Protein AF-A0A3N5KQL1-F1 (afdb_monomer_lite)

Sequence (77 aa):
MKNFHLPLPEQTYARLRAEAERAQVPATALAREAIDWWLRHQLRKARHDQIAAYAADMAGTDLDLDPVWKRPESGAW

pLDDT: mean 87.93, std 13.16, range [51.0, 98.06]

Secondary structure (DSSP, 8-state):
------PPPHHHHHHHHHHHHHTTS-HHHHHHHHHHHHHHHHHHHHHHHHHHHHHHHHTTSTT--S----PPPS---

Foldseek 3Di:
DDDDDDDDDPVVVVVLVVVCVVVVHDSVVVVVVVVVVVVVVVVVVVVVVVVVVVQVVCPPHPPNPPPPPPPPDDDDD

Structure (mmCIF, N/CA/C/O backbone):
data_AF-A0A3N5KQL1-F1
#
_entry.id   AF-A0A3N5KQL1-F1
#
loop_
_atom_site.group_PDB
_atom_site.id
_atom_site.type_symbol
_atom_site.label_atom_id
_atom_site.label_alt_id
_atom_site.label_comp_id
_atom_site.label_asym_id
_atom_site.label_entity_id
_atom_site.label_seq_id
_atom_site.pdbx_PDB_ins_code
_atom_site.Cartn_x
_atom_site.Cartn_y
_atom_site.Cartn_z
_atom_site.occupancy
_atom_site.B_iso_or_equiv
_atom_site.auth_seq_id
_atom_site.auth_comp_id
_atom_site.auth_asym_id
_atom_site.auth_atom_id
_atom_site.pdbx_PDB_model_num
ATOM 1 N N . MET A 1 1 ? -9.543 14.973 5.074 1.00 65.88 1 MET A N 1
ATOM 2 C CA . MET A 1 1 ? -9.533 13.492 4.984 1.00 65.88 1 MET A CA 1
ATOM 3 C C . MET A 1 1 ? -10.772 13.054 4.217 1.00 65.88 1 MET A C 1
ATOM 5 O O . MET A 1 1 ? -11.796 13.705 4.372 1.00 65.88 1 MET A O 1
ATOM 9 N N . LYS A 1 2 ? -10.686 12.022 3.369 1.00 80.88 2 LYS A N 1
ATOM 10 C CA . LYS A 1 2 ? -11.849 11.433 2.680 1.00 80.88 2 LYS A CA 1
ATOM 11 C C . LYS A 1 2 ? -12.130 10.056 3.287 1.00 80.88 2 LYS A C 1
ATOM 13 O O . LYS A 1 2 ? -11.182 9.324 3.559 1.00 80.88 2 LYS A O 1
ATOM 18 N N . ASN A 1 3 ? -13.400 9.729 3.515 1.00 82.12 3 ASN A N 1
ATOM 19 C CA . ASN A 1 3 ? -13.793 8.444 4.093 1.00 82.12 3 ASN A CA 1
ATOM 20 C C . ASN A 1 3 ? -13.901 7.398 2.981 1.00 82.12 3 ASN A C 1
ATOM 22 O O . ASN A 1 3 ? -14.618 7.602 2.006 1.00 82.12 3 ASN A O 1
ATOM 26 N N . PHE A 1 4 ? -13.179 6.291 3.135 1.00 82.25 4 PHE A N 1
ATOM 27 C CA . PHE A 1 4 ? -13.212 5.148 2.230 1.00 82.25 4 PHE A CA 1
ATOM 28 C C . PHE A 1 4 ? -13.536 3.906 3.056 1.00 82.25 4 PHE A C 1
ATOM 30 O O . PHE A 1 4 ? -12.777 3.550 3.958 1.00 82.25 4 PHE A O 1
ATOM 37 N N . HIS A 1 5 ? -14.691 3.294 2.799 1.00 85.75 5 HIS A N 1
ATOM 38 C CA . HIS A 1 5 ? -15.113 2.103 3.524 1.00 85.75 5 HIS A CA 1
ATOM 39 C C . HIS A 1 5 ? -14.540 0.865 2.837 1.00 85.75 5 HIS A C 1
ATOM 41 O O . HIS A 1 5 ? -14.937 0.530 1.723 1.00 85.75 5 HIS A O 1
ATOM 47 N N . LEU A 1 6 ? -13.612 0.188 3.508 1.00 84.94 6 LEU A N 1
ATOM 48 C CA . LEU A 1 6 ? -12.956 -1.011 3.003 1.00 84.94 6 LEU A CA 1
ATOM 49 C C . LEU A 1 6 ? -13.314 -2.196 3.910 1.00 84.94 6 LEU A C 1
ATOM 51 O O . LEU A 1 6 ? -12.714 -2.329 4.979 1.00 84.94 6 LEU A O 1
ATOM 55 N N . PRO A 1 7 ? -14.288 -3.044 3.531 1.00 91.00 7 PRO A N 1
ATOM 56 C CA . PRO A 1 7 ? -14.535 -4.275 4.263 1.00 91.00 7 PRO A CA 1
ATOM 57 C C . PRO A 1 7 ? -13.320 -5.194 4.106 1.00 91.00 7 PRO A C 1
ATOM 59 O O . PRO A 1 7 ? -12.873 -5.470 2.993 1.00 91.00 7 PRO A O 1
ATOM 62 N N . LEU A 1 8 ? -12.767 -5.640 5.232 1.00 90.88 8 LEU A N 1
ATOM 63 C CA . LEU A 1 8 ? -11.624 -6.546 5.255 1.00 90.88 8 LEU A CA 1
ATOM 64 C C . LEU A 1 8 ? -12.104 -7.980 5.496 1.00 90.88 8 LEU A C 1
ATOM 66 O O . LEU A 1 8 ? -13.001 -8.179 6.317 1.00 90.88 8 LEU A O 1
ATOM 70 N N . PRO A 1 9 ? -11.483 -8.985 4.853 1.00 95.56 9 PRO A N 1
ATOM 71 C CA . PRO A 1 9 ? -11.647 -10.372 5.264 1.00 95.56 9 PRO A CA 1
ATOM 72 C C . PRO A 1 9 ? -11.283 -10.534 6.743 1.00 95.56 9 PRO A C 1
ATOM 74 O O . PRO A 1 9 ? -10.332 -9.909 7.221 1.00 95.56 9 PRO A O 1
ATOM 77 N N . GLU A 1 10 ? -12.001 -11.404 7.451 1.00 95.25 10 GLU A N 1
ATOM 78 C CA . GLU A 1 10 ? -11.855 -11.593 8.900 1.00 95.25 10 GLU A CA 1
ATOM 79 C C . GLU A 1 10 ? -10.402 -11.862 9.316 1.00 95.25 10 GLU A C 1
ATOM 81 O O . GLU A 1 10 ? -9.880 -11.228 10.231 1.00 95.25 10 GLU A O 1
ATOM 86 N N . GLN A 1 11 ? -9.698 -12.719 8.571 1.00 96.56 11 GLN A N 1
ATOM 87 C CA . GLN A 1 11 ? -8.293 -13.022 8.839 1.00 96.56 11 GLN A CA 1
ATOM 88 C C . GLN A 1 11 ? -7.389 -11.785 8.711 1.00 96.56 11 GLN A C 1
ATOM 90 O O . GLN A 1 11 ? -6.493 -11.577 9.531 1.00 96.56 11 GLN A O 1
ATOM 95 N N . THR A 1 12 ? -7.608 -10.949 7.694 1.00 95.06 12 THR A N 1
ATOM 96 C CA . THR A 1 12 ? -6.838 -9.713 7.495 1.00 95.06 12 THR A CA 1
ATOM 97 C C . THR A 1 12 ? -7.122 -8.717 8.610 1.00 95.06 12 THR A C 1
ATOM 99 O O . THR A 1 12 ? -6.188 -8.117 9.141 1.00 95.06 12 THR A O 1
ATOM 102 N N . TYR A 1 13 ? -8.391 -8.577 8.997 1.00 95.00 13 TYR A N 1
ATOM 103 C CA . TYR A 1 13 ? -8.799 -7.728 10.110 1.00 95.00 13 TYR A CA 1
ATOM 104 C C . TYR A 1 13 ? -8.136 -8.165 11.422 1.00 95.00 13 TYR A C 1
ATOM 106 O O . TYR A 1 13 ? -7.512 -7.341 12.091 1.00 95.00 13 TYR A O 1
ATOM 114 N N . ALA A 1 14 ? -8.197 -9.458 11.753 1.00 96.44 14 ALA A N 1
ATOM 115 C CA . ALA A 1 14 ? -7.609 -10.005 12.972 1.00 96.44 14 ALA A CA 1
ATOM 116 C C . ALA A 1 14 ? -6.091 -9.771 13.032 1.00 96.44 14 ALA A C 1
ATOM 118 O O . ALA A 1 14 ? -5.571 -9.302 14.044 1.00 96.44 14 ALA A O 1
ATOM 119 N N . ARG A 1 15 ? -5.378 -10.018 11.925 1.00 96.69 15 ARG A N 1
ATOM 120 C CA . ARG A 1 15 ? -3.928 -9.774 11.832 1.00 96.69 15 ARG A CA 1
ATOM 121 C C . ARG A 1 15 ? -3.581 -8.296 11.994 1.00 96.69 15 ARG A C 1
ATOM 123 O O . ARG A 1 15 ? -2.679 -7.964 12.755 1.00 96.69 15 ARG A O 1
ATOM 130 N N . LEU A 1 16 ? -4.305 -7.413 11.307 1.00 95.81 16 LEU A N 1
ATOM 131 C CA . LEU A 1 16 ? -4.102 -5.968 11.413 1.00 95.81 16 LEU A CA 1
ATOM 132 C C . LEU A 1 16 ? -4.341 -5.481 12.848 1.00 95.81 16 LEU A C 1
ATOM 134 O O . LEU A 1 16 ? -3.576 -4.665 13.359 1.00 95.81 16 LEU A O 1
ATOM 138 N N . ARG A 1 17 ? -5.398 -5.977 13.499 1.00 95.50 17 ARG A N 1
ATOM 139 C CA . ARG A 1 17 ? -5.751 -5.588 14.865 1.00 95.50 17 ARG A CA 1
ATOM 140 C C . ARG A 1 17 ? -4.714 -6.069 15.878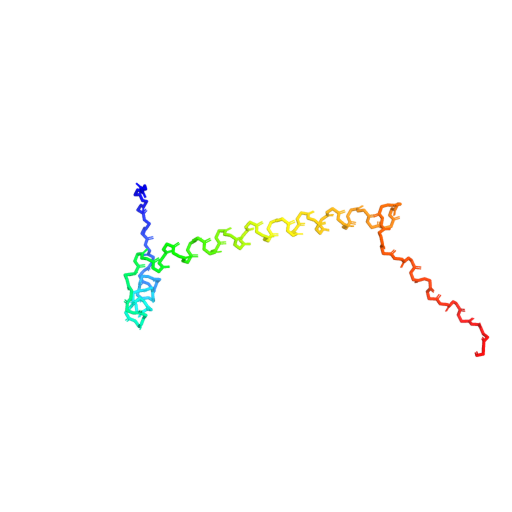 1.00 95.50 17 ARG A C 1
ATOM 142 O O . ARG A 1 17 ? -4.302 -5.265 16.712 1.00 95.50 17 ARG A O 1
ATOM 149 N N . ALA A 1 18 ? -4.243 -7.309 15.750 1.00 97.50 18 ALA A N 1
ATOM 150 C CA . ALA A 1 18 ? -3.186 -7.859 16.596 1.00 97.50 18 ALA A CA 1
ATOM 151 C C . ALA A 1 18 ? -1.874 -7.067 16.466 1.00 97.50 18 ALA A C 1
ATOM 153 O O . ALA A 1 18 ? -1.255 -6.726 17.471 1.00 97.50 18 ALA A O 1
ATOM 154 N N . GLU A 1 19 ? -1.464 -6.710 15.247 1.00 97.50 19 GLU A N 1
ATOM 155 C CA . GLU A 1 19 ? -0.245 -5.912 15.057 1.00 97.50 19 GLU A CA 1
ATOM 156 C C . GLU A 1 19 ? -0.396 -4.478 15.560 1.00 97.50 19 GLU A C 1
ATOM 158 O O . GLU A 1 19 ? 0.511 -3.932 16.180 1.00 97.50 19 GLU A O 1
ATOM 163 N N . ALA A 1 20 ? -1.571 -3.880 15.386 1.00 97.19 20 ALA A N 1
ATOM 164 C CA . ALA A 1 20 ? -1.860 -2.569 15.946 1.00 97.19 20 ALA A CA 1
ATOM 165 C C . ALA A 1 20 ? -1.841 -2.575 17.487 1.00 97.19 20 ALA A C 1
ATOM 167 O O . ALA A 1 20 ? -1.384 -1.616 18.102 1.00 97.19 20 ALA A O 1
ATOM 168 N N . GLU A 1 21 ? -2.313 -3.652 18.125 1.00 97.31 21 GLU A N 1
ATOM 169 C CA . GLU A 1 21 ? -2.188 -3.848 19.578 1.00 97.31 21 GLU A CA 1
ATOM 170 C C . GLU A 1 21 ? -0.730 -3.994 20.009 1.00 97.31 21 GLU A C 1
ATOM 172 O O . GLU A 1 21 ? -0.301 -3.311 20.935 1.00 97.31 21 GLU A O 1
ATOM 177 N N . ARG A 1 22 ? 0.056 -4.821 19.315 1.00 96.94 22 ARG A N 1
ATOM 178 C CA . ARG A 1 22 ? 1.488 -4.999 19.605 1.00 96.94 22 ARG A CA 1
ATOM 179 C C . ARG A 1 22 ? 2.270 -3.698 19.479 1.00 96.94 22 ARG A C 1
ATOM 181 O O . ARG A 1 22 ? 3.084 -3.388 20.341 1.00 96.94 22 ARG A O 1
ATOM 188 N N . ALA A 1 23 ? 1.991 -2.930 18.431 1.00 95.44 23 ALA A N 1
ATOM 189 C CA . ALA A 1 23 ? 2.631 -1.648 18.168 1.00 95.44 23 ALA A CA 1
ATOM 190 C C . ALA A 1 23 ? 2.038 -0.486 18.986 1.00 95.44 23 ALA A C 1
ATOM 192 O O . ALA A 1 23 ? 2.551 0.625 18.901 1.00 95.44 23 ALA A O 1
ATOM 193 N N . GLN A 1 24 ? 0.975 -0.721 19.769 1.00 96.44 24 GLN A N 1
ATOM 194 C CA . GLN A 1 24 ? 0.276 0.299 20.564 1.00 96.44 24 GLN A CA 1
ATOM 195 C C . GLN A 1 24 ? -0.200 1.502 19.728 1.00 96.44 24 GLN A C 1
ATOM 197 O O . GLN A 1 24 ? -0.190 2.647 20.176 1.00 96.44 24 GLN A O 1
ATOM 202 N N . VAL A 1 25 ? -0.661 1.239 18.502 1.00 96.12 25 VAL A N 1
ATOM 203 C CA . VAL A 1 25 ? -1.203 2.254 17.588 1.00 96.12 25 VAL A CA 1
ATOM 204 C C . VAL A 1 25 ? -2.628 1.901 17.147 1.00 96.12 25 VAL A C 1
ATOM 206 O O . VAL A 1 25 ? -3.056 0.745 17.215 1.00 96.12 25 VAL A O 1
ATOM 209 N N . PRO A 1 26 ? -3.423 2.873 16.666 1.00 95.88 26 PRO A N 1
ATOM 210 C CA . PRO A 1 26 ? -4.719 2.570 16.073 1.00 95.88 26 PRO A CA 1
ATOM 211 C C . PRO A 1 26 ? -4.572 1.709 14.810 1.00 95.88 26 PRO A C 1
ATOM 213 O O . PRO A 1 26 ? -3.802 2.043 13.912 1.00 95.88 26 PRO A O 1
ATOM 216 N N . ALA A 1 27 ? -5.387 0.657 14.672 1.00 93.81 27 ALA A N 1
ATOM 217 C CA . ALA A 1 27 ? -5.376 -0.205 13.481 1.00 93.81 27 ALA A CA 1
ATOM 218 C C . ALA A 1 27 ? -5.628 0.568 12.175 1.00 93.81 27 ALA A C 1
ATOM 220 O O . ALA A 1 27 ? -5.079 0.235 11.130 1.00 93.81 27 ALA A O 1
ATOM 221 N N . THR A 1 28 ? -6.410 1.648 12.236 1.00 92.50 28 THR A N 1
ATOM 222 C CA . THR A 1 28 ? -6.647 2.537 11.091 1.00 92.50 28 THR A CA 1
ATOM 223 C C . THR A 1 28 ? -5.427 3.384 10.726 1.00 92.50 28 THR A C 1
ATOM 225 O O . THR A 1 28 ? -5.282 3.756 9.565 1.00 92.50 28 THR A O 1
ATOM 228 N N . ALA A 1 29 ? -4.548 3.712 11.679 1.00 93.62 29 ALA A N 1
ATOM 229 C CA . ALA A 1 29 ? -3.272 4.366 11.388 1.00 93.62 29 ALA A CA 1
ATOM 230 C C . ALA A 1 29 ? -2.340 3.390 10.662 1.00 93.62 29 ALA A C 1
ATOM 232 O O . ALA A 1 29 ? -1.927 3.680 9.543 1.00 93.62 29 ALA A O 1
ATOM 233 N N . LEU A 1 30 ? -2.165 2.188 11.221 1.00 94.62 30 LEU A N 1
ATOM 234 C CA . LEU A 1 30 ? -1.349 1.131 10.621 1.00 94.62 30 LEU A CA 1
ATOM 235 C C . LEU A 1 30 ? -1.827 0.752 9.209 1.00 94.62 30 LEU A C 1
ATOM 237 O O . LEU A 1 30 ? -1.024 0.624 8.291 1.00 94.62 30 LEU A O 1
ATOM 241 N N . ALA A 1 31 ? -3.143 0.638 9.000 1.00 93.94 31 ALA A N 1
ATOM 242 C CA . ALA A 1 31 ? -3.706 0.373 7.677 1.00 93.94 31 ALA A CA 1
ATOM 243 C C . ALA A 1 31 ? -3.391 1.488 6.673 1.00 93.94 31 ALA A C 1
ATOM 245 O O . ALA A 1 31 ? -3.021 1.209 5.534 1.00 93.94 31 ALA A O 1
ATOM 246 N N . ARG A 1 32 ? -3.529 2.755 7.084 1.00 93.69 32 ARG A N 1
ATOM 247 C CA . ARG A 1 32 ? -3.227 3.901 6.215 1.00 93.69 32 ARG A CA 1
ATOM 248 C C . ARG A 1 32 ? -1.754 3.936 5.832 1.00 93.69 32 ARG A C 1
ATOM 250 O O . ARG A 1 32 ? -1.452 4.156 4.664 1.00 93.69 32 ARG A O 1
ATOM 257 N N . GLU A 1 33 ? -0.864 3.678 6.781 1.00 94.75 33 GLU A N 1
ATOM 258 C CA . GLU A 1 33 ? 0.577 3.614 6.531 1.00 94.75 33 GLU A CA 1
ATOM 259 C C . GLU A 1 33 ? 0.943 2.462 5.596 1.00 94.75 33 GLU A C 1
ATOM 261 O O . GLU A 1 33 ? 1.677 2.667 4.631 1.00 94.75 33 GLU A O 1
ATOM 266 N N . ALA A 1 34 ? 0.379 1.272 5.818 1.00 95.19 34 ALA A N 1
ATOM 267 C CA . ALA A 1 34 ? 0.602 0.121 4.950 1.00 95.19 34 ALA A CA 1
ATOM 268 C C . ALA A 1 34 ? 0.151 0.396 3.504 1.00 95.19 34 ALA A C 1
ATOM 270 O O . ALA A 1 34 ? 0.870 0.069 2.558 1.00 95.19 34 ALA A O 1
ATOM 271 N N . ILE A 1 35 ? -1.012 1.036 3.327 1.00 94.44 35 ILE A N 1
ATOM 272 C CA . ILE A 1 35 ? -1.529 1.421 2.007 1.00 94.44 35 ILE A CA 1
ATOM 273 C C . ILE A 1 35 ? -0.620 2.464 1.349 1.00 94.44 35 ILE A C 1
ATOM 275 O O . ILE A 1 35 ? -0.258 2.295 0.185 1.00 94.44 35 ILE A O 1
ATOM 279 N N . ASP A 1 36 ? -0.222 3.519 2.067 1.00 96.12 36 ASP A N 1
ATOM 280 C CA . ASP A 1 36 ? 0.662 4.559 1.521 1.00 96.12 36 ASP A CA 1
ATOM 281 C C . ASP A 1 36 ? 2.018 3.976 1.103 1.00 96.12 36 ASP A C 1
ATOM 283 O O . ASP A 1 36 ? 2.501 4.212 -0.008 1.00 96.12 36 ASP A O 1
ATOM 287 N N . TRP A 1 37 ? 2.609 3.140 1.959 1.00 97.62 37 TRP A N 1
ATOM 288 C CA . TRP A 1 37 ? 3.864 2.461 1.664 1.00 97.62 37 TRP A CA 1
ATOM 289 C C . TRP A 1 37 ? 3.756 1.583 0.413 1.00 97.62 37 TRP A C 1
ATOM 291 O O . TRP A 1 37 ? 4.611 1.671 -0.477 1.00 97.62 37 TRP A O 1
ATOM 301 N N . TRP A 1 38 ? 2.686 0.787 0.308 1.00 97.56 38 TRP A N 1
ATOM 302 C CA . TRP A 1 38 ? 2.454 -0.083 -0.841 1.00 97.56 38 TRP A CA 1
ATOM 303 C C . TRP A 1 38 ? 2.281 0.722 -2.133 1.00 97.56 38 TRP A C 1
ATOM 305 O O . TRP A 1 38 ? 2.939 0.426 -3.128 1.00 97.56 38 TRP A O 1
ATOM 315 N N . LEU A 1 39 ? 1.487 1.797 -2.118 1.00 97.50 39 LEU A N 1
ATOM 316 C CA . LEU A 1 39 ? 1.290 2.655 -3.292 1.00 97.50 39 LEU A CA 1
ATOM 317 C C . LEU A 1 39 ? 2.603 3.287 -3.771 1.00 97.50 39 LEU A C 1
ATOM 319 O O . LEU A 1 39 ? 2.902 3.276 -4.968 1.00 97.50 39 LEU A O 1
ATOM 323 N N . ARG A 1 40 ? 3.437 3.784 -2.849 1.00 97.44 40 ARG A N 1
ATO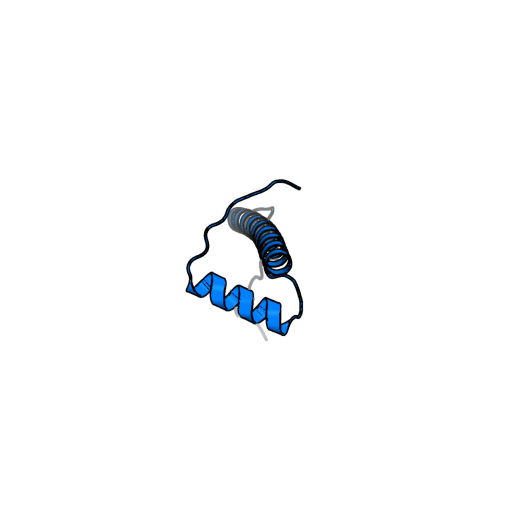M 324 C CA . ARG A 1 40 ? 4.763 4.321 -3.198 1.00 97.44 40 ARG A CA 1
ATOM 325 C C . ARG A 1 40 ? 5.680 3.248 -3.775 1.00 97.44 40 ARG A C 1
ATOM 327 O O . ARG A 1 40 ? 6.451 3.536 -4.691 1.00 97.44 40 ARG A O 1
ATOM 334 N N . HIS A 1 41 ? 5.623 2.028 -3.242 1.00 97.75 41 HIS A N 1
ATOM 335 C CA . HIS A 1 41 ? 6.378 0.901 -3.777 1.00 97.75 41 HIS A CA 1
ATOM 336 C C . HIS A 1 41 ? 5.938 0.562 -5.206 1.00 97.75 41 HIS A C 1
ATOM 338 O O . HIS A 1 41 ? 6.787 0.471 -6.092 1.00 97.75 41 HIS A O 1
ATOM 344 N N . GLN A 1 42 ? 4.628 0.472 -5.456 1.00 98.06 42 GLN A N 1
ATOM 345 C CA . GLN A 1 42 ? 4.088 0.201 -6.789 1.00 98.06 42 GLN A CA 1
ATOM 346 C C . GLN A 1 42 ? 4.499 1.265 -7.809 1.00 98.06 42 GLN A C 1
ATOM 348 O O . GLN A 1 42 ? 4.890 0.918 -8.920 1.00 98.06 42 GLN A O 1
ATOM 353 N N . LEU A 1 43 ? 4.497 2.546 -7.426 1.00 97.00 43 LEU A N 1
ATOM 354 C CA . LEU A 1 43 ? 4.947 3.626 -8.307 1.00 97.00 43 LEU A CA 1
ATOM 355 C C . LEU A 1 43 ? 6.433 3.496 -8.675 1.00 97.00 43 LEU A C 1
ATOM 357 O O . LEU A 1 43 ? 6.803 3.662 -9.837 1.00 97.00 43 LEU A O 1
ATOM 361 N N . ARG A 1 44 ? 7.294 3.196 -7.693 1.00 96.81 44 ARG A N 1
ATOM 362 C CA . ARG A 1 44 ? 8.727 2.975 -7.949 1.00 96.81 44 ARG A CA 1
ATOM 363 C C . ARG A 1 44 ? 8.953 1.764 -8.844 1.00 96.81 44 ARG A C 1
ATOM 365 O O . ARG A 1 44 ? 9.757 1.849 -9.766 1.00 96.81 44 ARG A O 1
ATOM 372 N N . LYS A 1 45 ? 8.230 0.670 -8.594 1.00 97.19 45 LYS A N 1
ATOM 373 C CA . LYS A 1 45 ? 8.305 -0.539 -9.415 1.00 97.19 45 LYS A CA 1
ATOM 374 C C . LYS A 1 45 ? 7.908 -0.242 -10.860 1.00 97.19 45 LYS A C 1
ATOM 376 O O . LYS A 1 45 ? 8.692 -0.521 -11.753 1.00 97.19 45 LYS A O 1
ATOM 381 N N . ALA A 1 46 ? 6.757 0.394 -11.078 1.00 96.81 46 ALA A N 1
ATOM 382 C CA . ALA A 1 46 ? 6.280 0.728 -12.419 1.00 96.81 46 ALA A CA 1
ATOM 383 C C . ALA A 1 46 ? 7.288 1.588 -13.197 1.00 96.81 46 ALA A C 1
ATOM 385 O O . ALA A 1 46 ? 7.522 1.351 -14.378 1.00 96.81 46 ALA A O 1
ATOM 386 N N . ARG A 1 47 ? 7.934 2.550 -12.524 1.00 97.62 47 ARG A N 1
ATOM 387 C CA . ARG A 1 47 ? 8.999 3.352 -13.136 1.00 97.62 47 ARG A CA 1
ATOM 388 C C . ARG A 1 47 ? 10.204 2.499 -13.534 1.00 97.62 47 ARG A C 1
ATOM 390 O O . ARG A 1 47 ? 10.692 2.645 -14.647 1.00 97.62 47 ARG A O 1
ATOM 397 N N . HIS A 1 48 ? 10.690 1.635 -12.641 1.00 96.69 48 HIS A N 1
ATOM 398 C CA . HIS A 1 48 ? 11.801 0.740 -12.971 1.00 96.69 48 HIS A CA 1
ATOM 399 C C . HIS A 1 48 ? 11.449 -0.209 -14.117 1.00 96.69 48 HIS A C 1
ATOM 401 O O . HIS A 1 48 ? 12.269 -0.380 -15.009 1.00 96.69 48 HIS A O 1
ATOM 407 N N . ASP A 1 49 ? 10.235 -0.763 -14.129 1.00 97.12 49 ASP A N 1
ATOM 408 C CA . ASP A 1 49 ? 9.773 -1.647 -15.200 1.00 97.12 49 ASP A CA 1
ATOM 409 C C . ASP A 1 49 ? 9.782 -0.919 -16.558 1.00 97.12 49 ASP A C 1
ATOM 411 O O . ASP A 1 49 ? 10.241 -1.472 -17.551 1.00 97.12 49 ASP A O 1
ATOM 415 N N . GLN A 1 50 ? 9.332 0.341 -16.604 1.00 96.69 50 GLN A N 1
ATOM 416 C CA . GLN A 1 50 ? 9.352 1.158 -17.826 1.00 96.69 50 GLN A CA 1
ATOM 417 C C . GLN A 1 50 ? 10.772 1.468 -18.305 1.00 96.69 50 GLN A C 1
ATOM 419 O O . GLN A 1 50 ? 11.046 1.386 -19.499 1.00 96.69 50 GLN A O 1
ATOM 424 N N . ILE A 1 51 ? 11.677 1.808 -17.384 1.00 94.81 51 ILE A N 1
ATOM 425 C CA . ILE A 1 51 ? 13.086 2.057 -17.716 1.00 94.81 51 ILE A CA 1
ATOM 426 C C . ILE A 1 51 ? 13.737 0.779 -18.250 1.00 94.81 51 ILE A C 1
ATOM 428 O O . ILE A 1 51 ? 14.439 0.832 -19.253 1.00 94.81 51 ILE A O 1
ATOM 432 N N . ALA A 1 52 ? 13.488 -0.363 -17.607 1.00 94.38 52 ALA A N 1
ATOM 433 C CA . ALA A 1 52 ? 14.025 -1.648 -18.033 1.00 94.38 52 ALA A CA 1
ATOM 434 C C . ALA A 1 52 ? 13.489 -2.067 -19.408 1.00 94.38 52 ALA A C 1
ATOM 436 O O . ALA A 1 52 ? 14.260 -2.554 -20.227 1.00 94.38 52 ALA A O 1
ATOM 437 N N . ALA A 1 53 ? 12.199 -1.840 -19.679 1.00 95.56 53 ALA A N 1
ATOM 438 C CA . ALA A 1 53 ? 11.611 -2.092 -20.992 1.00 95.56 53 ALA A CA 1
ATOM 439 C C . ALA A 1 53 ? 12.280 -1.235 -22.074 1.00 95.56 53 ALA A C 1
ATOM 441 O O . ALA A 1 53 ? 12.737 -1.768 -23.076 1.00 95.56 53 ALA A O 1
ATOM 442 N N . TYR A 1 54 ? 12.432 0.069 -21.823 1.00 92.31 54 TYR A N 1
ATOM 443 C CA . TYR A 1 54 ? 13.137 0.954 -22.747 1.00 92.31 54 TYR A CA 1
ATOM 444 C C . TYR A 1 54 ? 14.591 0.515 -22.970 1.00 92.31 54 TYR A C 1
ATOM 446 O O . TYR A 1 54 ? 15.038 0.429 -24.105 1.00 92.31 54 TYR A O 1
ATOM 454 N N . ALA A 1 55 ? 15.336 0.202 -21.906 1.00 91.75 55 ALA A N 1
ATOM 455 C CA . ALA A 1 55 ? 16.719 -0.257 -22.031 1.00 91.75 55 ALA A CA 1
ATOM 456 C C . ALA A 1 55 ? 16.824 -1.559 -22.842 1.00 91.75 55 ALA A C 1
ATOM 458 O O . ALA A 1 55 ? 17.717 -1.683 -23.672 1.00 91.75 55 ALA A O 1
ATOM 459 N N . ALA A 1 56 ? 15.895 -2.500 -22.646 1.00 91.31 56 ALA A N 1
ATOM 460 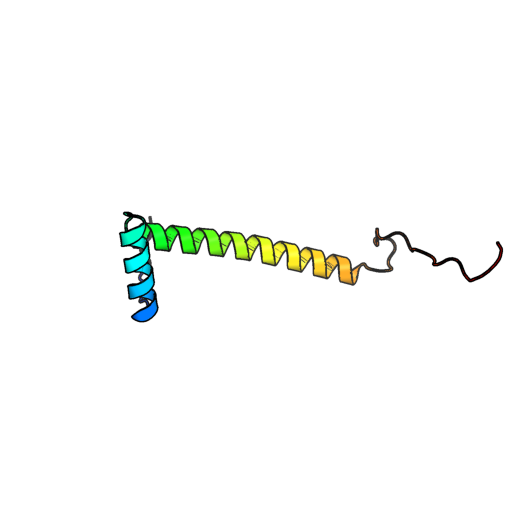C CA . ALA A 1 56 ? 15.835 -3.729 -23.431 1.0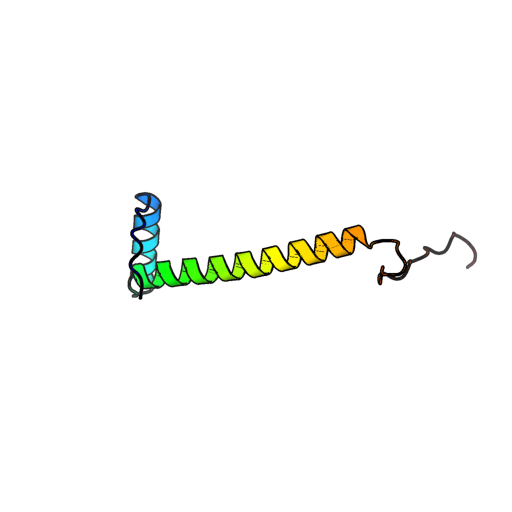0 91.31 56 ALA A CA 1
ATOM 461 C C . ALA A 1 56 ? 15.546 -3.455 -24.916 1.00 91.31 56 ALA A C 1
ATOM 463 O O . ALA A 1 56 ? 16.174 -4.073 -25.772 1.00 91.31 56 ALA A O 1
ATOM 464 N N . ASP A 1 57 ? 14.653 -2.509 -25.218 1.00 92.31 57 ASP A N 1
ATOM 465 C CA . ASP A 1 57 ? 14.346 -2.102 -26.595 1.00 92.31 57 ASP A CA 1
ATOM 466 C C . ASP A 1 57 ? 15.536 -1.399 -27.275 1.00 92.31 57 ASP A C 1
ATOM 468 O O . ASP A 1 57 ? 15.712 -1.515 -28.488 1.00 92.31 57 ASP A O 1
ATOM 472 N N . MET A 1 58 ? 16.365 -0.682 -26.507 1.00 91.06 58 MET A N 1
ATOM 473 C CA . MET A 1 58 ? 17.534 0.041 -27.022 1.00 91.06 58 MET A CA 1
ATOM 474 C C . MET A 1 58 ? 18.835 -0.777 -27.014 1.00 91.06 58 MET A C 1
ATOM 476 O O . MET A 1 58 ? 19.849 -0.295 -27.526 1.00 91.06 58 MET A O 1
ATOM 480 N N . ALA A 1 59 ? 18.831 -1.993 -26.468 1.00 88.50 59 ALA A N 1
ATOM 481 C CA . ALA A 1 59 ? 20.010 -2.853 -26.425 1.00 88.50 59 ALA A CA 1
ATOM 482 C C . ALA A 1 59 ? 20.520 -3.176 -27.842 1.00 88.50 59 ALA A C 1
ATOM 484 O O . ALA A 1 59 ? 19.753 -3.521 -28.742 1.00 88.50 59 ALA A O 1
ATOM 485 N N . GLY A 1 60 ? 21.830 -3.059 -28.050 1.00 84.12 60 GLY A N 1
ATOM 486 C CA . GLY A 1 60 ? 22.485 -3.231 -29.347 1.00 84.12 60 GLY A CA 1
ATOM 487 C C . GLY A 1 60 ? 22.283 -2.085 -30.347 1.00 84.12 60 GLY A C 1
ATOM 488 O O . GLY A 1 60 ? 22.749 -2.200 -31.481 1.00 84.12 60 GLY A O 1
ATOM 489 N N . THR A 1 61 ? 21.605 -0.998 -29.965 1.00 88.88 61 THR A N 1
ATOM 490 C CA . THR A 1 61 ? 21.520 0.231 -30.774 1.00 88.88 61 THR A CA 1
ATOM 491 C C . THR A 1 61 ? 22.636 1.216 -30.412 1.00 88.88 61 THR A C 1
ATOM 493 O O . THR A 1 61 ? 23.355 1.018 -29.440 1.00 88.88 61 THR A O 1
ATOM 496 N N . ASP A 1 62 ? 22.741 2.335 -31.133 1.00 86.94 62 ASP A N 1
ATOM 497 C CA . ASP A 1 62 ? 23.690 3.416 -30.806 1.00 86.94 62 ASP A CA 1
ATOM 498 C C . ASP A 1 62 ? 23.425 4.084 -29.440 1.00 86.94 62 ASP A C 1
ATOM 500 O O . ASP A 1 62 ? 24.249 4.855 -28.948 1.00 86.94 62 ASP A O 1
ATOM 504 N N . LEU A 1 63 ? 22.259 3.825 -28.837 1.00 83.75 63 LEU A N 1
ATOM 505 C CA . LEU A 1 63 ? 21.891 4.286 -27.497 1.00 83.75 63 LEU A CA 1
ATOM 506 C C . LEU A 1 63 ? 22.175 3.239 -26.411 1.00 83.75 63 LEU A C 1
ATOM 508 O O . LEU A 1 63 ? 21.937 3.520 -25.234 1.00 83.75 63 LEU A O 1
ATOM 512 N N . ASP A 1 64 ? 22.672 2.060 -26.787 1.00 83.19 64 ASP A N 1
ATOM 513 C CA . ASP A 1 64 ? 23.169 1.073 -25.840 1.00 83.19 64 ASP A CA 1
ATOM 514 C C . ASP A 1 64 ? 24.478 1.572 -25.217 1.00 83.19 64 ASP A C 1
ATOM 516 O O . ASP A 1 64 ? 25.466 1.841 -25.904 1.00 83.19 64 ASP A O 1
ATOM 520 N N . LEU A 1 65 ? 24.458 1.742 -23.898 1.00 79.94 65 LEU A N 1
ATOM 521 C CA . LEU A 1 65 ? 25.60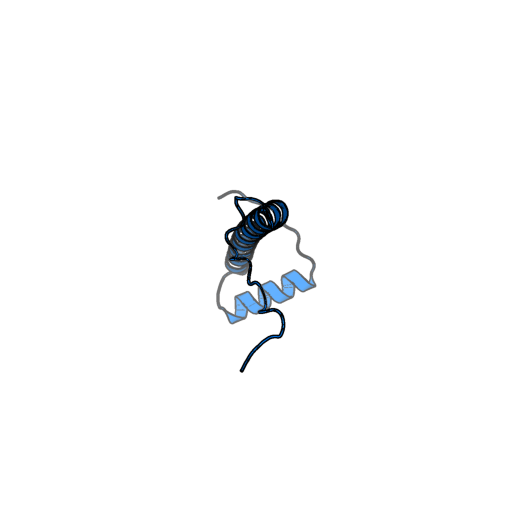2 2.225 -23.132 1.00 79.94 65 LEU A CA 1
ATOM 522 C C . LEU A 1 65 ? 26.457 1.079 -22.591 1.00 79.94 65 LEU A C 1
ATOM 524 O O . LEU A 1 65 ? 27.527 1.350 -22.038 1.00 79.94 65 LEU A O 1
ATOM 528 N N . ASP A 1 66 ? 26.012 -0.173 -22.740 1.00 78.31 66 ASP A N 1
ATOM 529 C CA . ASP A 1 66 ? 26.816 -1.320 -22.356 1.00 78.31 66 ASP A CA 1
ATOM 530 C C . ASP A 1 66 ? 27.984 -1.443 -23.344 1.00 78.31 66 ASP A C 1
ATOM 532 O O . ASP A 1 66 ? 27.786 -1.660 -24.545 1.00 78.31 66 ASP A O 1
ATOM 536 N N . PRO A 1 67 ? 29.240 -1.286 -22.883 1.00 66.88 67 PRO A N 1
ATOM 537 C CA . PRO A 1 67 ? 30.377 -1.435 -23.769 1.00 66.88 67 PRO A CA 1
ATOM 538 C C . PRO A 1 67 ? 30.352 -2.856 -24.323 1.00 66.88 67 PRO A C 1
ATOM 540 O O . PRO A 1 67 ? 30.341 -3.819 -23.553 1.00 66.88 67 PRO A O 1
ATOM 543 N N . VAL A 1 68 ? 30.360 -2.989 -25.655 1.00 66.06 68 VAL A N 1
ATOM 544 C CA . VAL A 1 68 ? 30.458 -4.287 -26.332 1.00 66.06 68 VAL A CA 1
ATOM 545 C C . VAL A 1 68 ? 31.738 -4.960 -25.851 1.00 66.06 68 VAL A C 1
ATOM 547 O O . VAL A 1 68 ? 32.832 -4.701 -26.359 1.00 66.06 68 VAL A O 1
ATOM 550 N N . TRP A 1 69 ? 31.616 -5.820 -24.841 1.00 59.16 69 TRP A N 1
ATOM 551 C CA . TRP A 1 69 ? 32.727 -6.599 -24.331 1.00 59.16 69 TRP A CA 1
ATOM 552 C C . TRP A 1 69 ? 33.029 -7.669 -25.371 1.00 59.16 69 TRP A C 1
ATOM 554 O O . TRP A 1 69 ? 32.500 -8.783 -25.339 1.00 59.16 69 TRP A O 1
ATOM 564 N N . LYS A 1 70 ? 33.866 -7.322 -26.350 1.00 54.84 70 LYS A N 1
ATOM 565 C CA . LYS A 1 70 ? 34.449 -8.318 -27.238 1.00 54.84 70 LYS A CA 1
ATOM 566 C C . LYS A 1 70 ? 35.351 -9.193 -26.379 1.00 54.84 70 LYS A C 1
ATOM 568 O O . LYS A 1 70 ? 36.460 -8.801 -26.027 1.00 54.84 70 LYS A O 1
ATOM 573 N N . ARG A 1 71 ? 34.857 -10.384 -26.024 1.00 54.59 71 ARG A N 1
ATOM 574 C CA . ARG A 1 71 ? 35.705 -11.482 -25.553 1.00 54.59 71 ARG A CA 1
ATOM 575 C C . ARG A 1 71 ? 36.881 -11.575 -26.533 1.00 54.59 7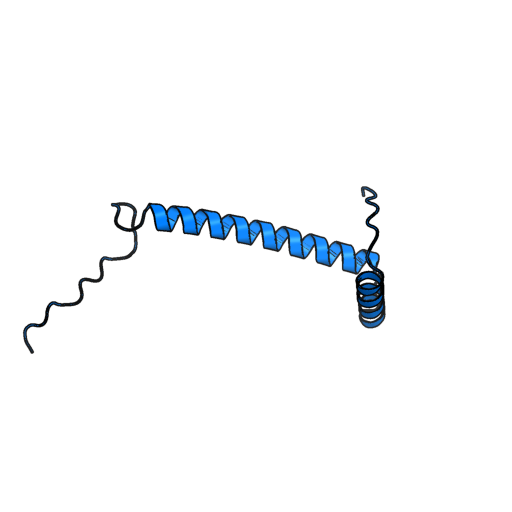1 ARG A C 1
ATOM 577 O O . ARG A 1 71 ? 36.607 -11.685 -27.729 1.00 54.59 71 ARG A O 1
ATOM 584 N N . PRO A 1 72 ? 38.141 -11.498 -26.072 1.00 56.97 72 PRO A N 1
ATOM 585 C CA . PRO A 1 72 ? 39.268 -11.666 -26.970 1.00 56.97 72 PRO A CA 1
ATOM 586 C C . PRO A 1 72 ? 39.121 -13.035 -27.631 1.00 56.97 72 PRO A C 1
ATOM 588 O O . PRO A 1 72 ? 38.993 -14.055 -26.946 1.00 56.97 72 PRO A O 1
ATOM 591 N N . GLU A 1 73 ? 39.036 -13.042 -28.962 1.00 55.59 73 GLU A N 1
ATOM 592 C CA . GLU A 1 73 ? 39.144 -14.277 -29.721 1.00 55.59 73 GLU A CA 1
ATOM 593 C C . GLU A 1 73 ? 40.510 -14.861 -29.388 1.00 55.59 73 GLU A C 1
ATOM 595 O O . GLU A 1 73 ? 41.534 -14.189 -29.496 1.00 55.59 73 GLU A O 1
ATOM 600 N N . SER A 1 74 ? 40.479 -16.083 -28.871 1.00 69.38 74 SER A N 1
ATOM 601 C CA . SER A 1 74 ? 41.627 -16.916 -28.543 1.00 69.38 74 SER A CA 1
ATOM 602 C C . SER A 1 74 ? 42.830 -16.639 -29.449 1.00 69.38 74 SER A C 1
ATOM 604 O O . SER A 1 74 ? 42.800 -16.980 -30.631 1.00 69.38 74 SER A O 1
ATOM 606 N N . GLY A 1 75 ? 43.893 -16.060 -28.891 1.00 65.81 75 GLY A N 1
ATOM 607 C CA . GLY A 1 75 ? 45.123 -15.830 -29.635 1.00 65.81 75 GLY A CA 1
ATOM 608 C C . GLY A 1 75 ? 46.154 -14.998 -28.881 1.00 65.81 75 GLY A C 1
ATOM 609 O O . GLY A 1 75 ? 46.026 -13.784 -28.820 1.00 65.81 75 GLY A O 1
ATOM 610 N N . ALA A 1 76 ? 47.214 -15.683 -28.442 1.00 51.00 76 ALA A N 1
ATOM 611 C CA . ALA A 1 76 ? 48.546 -15.164 -28.112 1.00 51.00 76 ALA A CA 1
ATOM 612 C C . ALA A 1 76 ? 48.808 -14.652 -26.671 1.00 51.00 76 ALA A C 1
ATOM 614 O O . ALA A 1 76 ? 48.630 -13.476 -26.371 1.00 51.00 76 ALA A O 1
ATOM 615 N N . TRP A 1 77 ? 49.377 -15.598 -25.903 1.00 52.91 77 TRP A N 1
ATOM 616 C CA . TRP A 1 77 ? 50.298 -15.518 -24.748 1.00 52.91 77 TRP A CA 1
ATOM 617 C C . TRP A 1 77 ? 49.783 -14.982 -23.411 1.00 52.91 77 TRP A C 1
ATOM 619 O O . TRP A 1 77 ? 49.701 -13.751 -23.226 1.00 52.91 77 TRP A O 1
#

Radius of gyration: 24.28 Å; chains: 1; bounding box: 65×30×51 Å